Protein AF-A0A956Q3Q3-F1 (afdb_monomer)

Sequence (68 aa):
ATAKATVPDQTDRFETLDVAFYERVRAQYLNLAKESPARFIVVNAVQPPESVHQDIIRALALNPLPKT

pLDDT: mean 85.87, std 17.96, range [34.38, 98.44]

Radius of gyration: 16.83 Å; Cα contacts (8 Å, |Δi|>4): 16; chains: 1; bounding box: 35×38×36 Å

Mean predicted aligned error: 8.43 Å

Solvent-accessible surface area (backbone atoms only — not comparable to full-atom values): 4516 Å² total; per-residue (Å²): 140,81,82,77,82,81,73,77,96,61,81,49,82,69,76,75,55,57,69,71,58,56,51,51,53,53,51,50,55,54,47,52,32,69,78,37,56,94,80,41,84,90,76,69,76,89,49,58,70,69,58,40,50,51,53,52,54,52,50,42,70,77,53,64,76,83,82,129

Nearest PDB structures (foldseek):
  4edh-assembly1_B  TM=9.492E-01  e=1.568E-01  Pseudomonas aeruginosa PAO1

Foldseek 3Di:
DDDDPPDDPDCDPVNPDDPVVVVVVVVVVVVV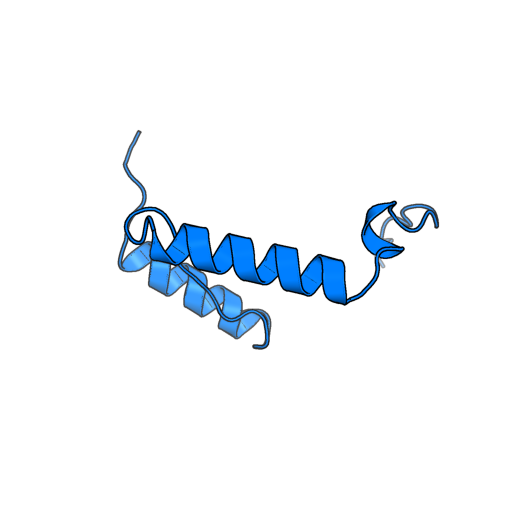CVVCVLVDDDFDPVDDPVVSVVVVVVVCVVNPDDDD

Secondary structure (DSSP, 8-state):
--------S---TTTTS-HHHHHHHHHHHHHHHHH-TTT-----TTS-HHHHHHHHHHHHHHSPPPP-

Structure (mmCIF, N/CA/C/O backbone):
data_AF-A0A956Q3Q3-F1
#
_entry.id   AF-A0A956Q3Q3-F1
#
loop_
_atom_site.group_PDB
_atom_site.id
_atom_site.type_symbol
_atom_site.label_atom_id
_atom_site.label_alt_id
_atom_site.label_comp_id
_atom_site.label_asym_id
_atom_site.label_entity_id
_atom_site.label_seq_id
_atom_site.pdbx_PDB_ins_code
_atom_site.Cartn_x
_atom_site.Cartn_y
_atom_site.Cartn_z
_atom_site.occupancy
_atom_site.B_iso_or_equiv
_atom_site.auth_seq_id
_atom_site.auth_comp_id
_atom_site.auth_asym_id
_atom_site.auth_atom_id
_atom_site.pdbx_PDB_model_num
ATOM 1 N N . ALA A 1 1 ? 17.567 24.067 -14.076 1.00 38.53 1 ALA A N 1
ATOM 2 C CA . ALA A 1 1 ? 17.947 22.687 -14.432 1.00 38.53 1 ALA A CA 1
ATOM 3 C C . ALA A 1 1 ? 18.669 22.077 -13.238 1.00 38.53 1 ALA A C 1
ATOM 5 O O . ALA A 1 1 ? 19.844 22.347 -13.041 1.00 38.53 1 ALA A O 1
ATOM 6 N N . THR A 1 2 ? 17.946 21.378 -12.367 1.00 34.38 2 THR A N 1
ATOM 7 C CA . THR A 1 2 ? 18.520 20.708 -11.193 1.00 34.38 2 THR A CA 1
ATOM 8 C C . THR A 1 2 ? 18.751 19.244 -11.543 1.00 34.38 2 THR A C 1
ATOM 10 O O . THR A 1 2 ? 17.838 18.539 -11.967 1.00 34.38 2 THR A O 1
ATOM 13 N N . ALA A 1 3 ? 20.013 18.830 -11.462 1.00 39.38 3 ALA A N 1
ATOM 14 C CA . ALA A 1 3 ? 20.484 17.510 -11.843 1.00 39.38 3 ALA A CA 1
ATOM 15 C C . ALA A 1 3 ? 19.816 16.423 -10.986 1.00 39.38 3 ALA A C 1
ATOM 17 O O . ALA A 1 3 ? 19.958 16.405 -9.763 1.00 39.38 3 ALA A O 1
ATOM 18 N N . LYS A 1 4 ? 19.093 15.512 -11.645 1.00 47.66 4 LYS A N 1
ATOM 19 C CA . LYS A 1 4 ? 18.677 14.227 -11.082 1.00 47.66 4 LYS A CA 1
ATOM 20 C C . LYS A 1 4 ? 19.964 13.463 -10.775 1.00 47.66 4 LYS A C 1
ATOM 22 O O . LYS A 1 4 ? 20.730 13.189 -11.694 1.00 47.66 4 LYS A O 1
ATOM 27 N N . ALA A 1 5 ? 20.231 13.201 -9.498 1.00 47.59 5 ALA A N 1
ATOM 28 C CA . ALA A 1 5 ? 21.375 12.403 -9.084 1.00 47.59 5 ALA A CA 1
ATOM 29 C C . ALA A 1 5 ? 21.319 11.050 -9.807 1.00 47.59 5 ALA A C 1
ATOM 31 O O . ALA A 1 5 ? 20.399 10.258 -9.600 1.00 47.59 5 ALA A O 1
ATOM 32 N N . THR A 1 6 ? 22.275 10.833 -10.706 1.00 50.00 6 THR A N 1
ATOM 33 C CA . THR A 1 6 ? 22.518 9.563 -11.381 1.00 50.00 6 THR A CA 1
ATOM 34 C C . THR A 1 6 ? 22.994 8.569 -10.327 1.00 50.00 6 THR A C 1
ATOM 36 O O . THR A 1 6 ? 24.168 8.562 -9.963 1.00 50.00 6 THR A O 1
ATOM 39 N N . VAL A 1 7 ? 22.073 7.774 -9.783 1.00 59.72 7 VAL A N 1
ATOM 40 C CA . VAL A 1 7 ? 22.429 6.574 -9.019 1.00 59.72 7 VAL A CA 1
ATOM 41 C C . VAL A 1 7 ? 23.003 5.576 -10.032 1.00 59.72 7 VAL A C 1
ATOM 43 O O . VAL A 1 7 ? 22.380 5.378 -11.077 1.00 59.72 7 VAL A O 1
ATOM 46 N N . PRO A 1 8 ? 24.208 5.029 -9.805 1.00 47.94 8 PRO A N 1
ATOM 47 C CA . PRO A 1 8 ? 24.868 4.166 -10.771 1.00 47.94 8 PRO A CA 1
ATOM 48 C C . PRO A 1 8 ? 24.057 2.892 -11.028 1.00 47.94 8 PRO A C 1
ATOM 50 O O . PRO A 1 8 ? 23.475 2.312 -10.115 1.00 47.94 8 PRO A O 1
ATOM 53 N N . ASP A 1 9 ? 24.076 2.503 -12.300 1.00 58.88 9 ASP A N 1
ATOM 54 C CA . ASP A 1 9 ? 23.511 1.323 -12.955 1.00 58.88 9 ASP A CA 1
ATOM 55 C C . ASP A 1 9 ? 24.005 0.004 -12.333 1.00 58.88 9 ASP A C 1
ATOM 57 O O . ASP A 1 9 ? 24.874 -0.692 -12.854 1.00 58.88 9 ASP A O 1
ATOM 61 N N . GLN A 1 10 ? 23.482 -0.321 -11.156 1.00 55.19 10 GLN A N 1
ATOM 62 C CA . GLN A 1 10 ? 23.460 -1.675 -10.631 1.00 55.19 10 GLN A CA 1
ATOM 63 C C . GLN A 1 10 ? 21.997 -1.992 -10.400 1.00 55.19 10 GLN A C 1
ATOM 65 O O . GLN A 1 10 ? 21.424 -1.511 -9.426 1.00 55.19 10 GLN A O 1
ATOM 70 N N . THR A 1 11 ? 21.392 -2.765 -11.301 1.00 59.78 11 THR A N 1
ATOM 71 C CA . THR A 1 11 ? 20.121 -3.436 -11.015 1.00 59.78 11 THR A CA 1
ATOM 72 C C . THR A 1 11 ? 20.204 -4.018 -9.610 1.00 59.78 11 THR A C 1
ATOM 74 O O . THR A 1 11 ? 21.068 -4.865 -9.349 1.00 59.78 11 THR A O 1
ATOM 77 N N . ASP A 1 12 ? 19.369 -3.522 -8.698 1.00 74.12 12 ASP A N 1
ATOM 78 C CA . ASP A 1 12 ? 19.333 -4.015 -7.324 1.00 74.12 12 ASP A CA 1
ATOM 79 C C . ASP A 1 12 ? 19.073 -5.531 -7.392 1.00 74.12 12 ASP A C 1
ATOM 81 O O . ASP A 1 12 ? 18.368 -6.015 -8.282 1.00 74.12 12 ASP A O 1
ATOM 85 N N . ARG A 1 13 ? 19.636 -6.322 -6.468 1.00 80.62 13 ARG A N 1
ATOM 86 C CA . ARG A 1 13 ? 19.444 -7.783 -6.422 1.00 80.62 13 ARG A CA 1
ATOM 87 C C . ARG A 1 13 ? 17.963 -8.150 -6.534 1.00 80.62 13 ARG A C 1
ATOM 89 O O . ARG A 1 13 ? 17.635 -9.196 -7.085 1.00 80.62 13 ARG A O 1
ATOM 96 N N . PHE A 1 14 ? 17.081 -7.293 -6.024 1.00 82.31 14 PHE A N 1
ATOM 97 C CA . PHE A 1 14 ? 15.640 -7.456 -6.148 1.00 82.31 14 PHE A CA 1
ATOM 98 C C . PHE A 1 14 ? 15.123 -7.266 -7.577 1.00 82.31 14 PHE A C 1
ATOM 100 O O . PHE A 1 14 ? 14.359 -8.106 -8.035 1.00 82.31 14 PHE A O 1
ATOM 107 N N . GLU A 1 15 ? 15.585 -6.258 -8.316 1.00 83.00 15 GLU A N 1
ATOM 108 C CA . GLU A 1 15 ? 15.133 -5.927 -9.680 1.00 83.00 15 GLU A CA 1
ATOM 109 C C . GLU A 1 15 ? 15.397 -7.044 -10.705 1.00 83.00 15 GLU A C 1
ATOM 111 O O . GLU A 1 15 ? 14.734 -7.101 -11.736 1.00 83.00 15 GLU A O 1
ATOM 116 N N . THR A 1 16 ? 16.308 -7.973 -10.397 1.00 87.38 16 THR A N 1
ATOM 117 C CA . THR A 1 16 ? 16.606 -9.161 -11.223 1.00 87.38 16 THR A CA 1
ATOM 118 C C . THR A 1 16 ? 15.727 -10.386 -10.925 1.00 87.38 16 THR A C 1
ATOM 120 O O . THR A 1 16 ? 15.855 -11.415 -11.590 1.00 87.38 16 THR A O 1
ATOM 123 N N . LEU A 1 17 ? 14.850 -10.313 -9.917 1.00 90.25 17 LEU A N 1
ATOM 124 C CA . LEU A 1 17 ? 13.979 -11.422 -9.520 1.00 90.25 17 LEU A CA 1
ATOM 125 C C . LEU A 1 17 ? 12.776 -11.575 -10.458 1.00 90.25 17 LEU A C 1
ATOM 127 O O . LEU A 1 17 ? 12.275 -10.611 -11.029 1.00 90.25 17 LEU A O 1
ATOM 131 N N . ASP A 1 18 ? 12.281 -12.807 -10.574 1.00 93.12 18 ASP A N 1
ATOM 132 C CA . ASP A 1 18 ? 11.129 -13.138 -11.416 1.00 93.12 18 ASP A CA 1
ATOM 133 C C . ASP A 1 18 ? 9.804 -12.561 -10.874 1.00 93.12 18 ASP A C 1
ATOM 135 O O . ASP A 1 18 ? 9.624 -12.378 -9.669 1.00 93.12 18 ASP A O 1
ATOM 139 N N . VAL A 1 19 ? 8.828 -12.350 -11.760 1.00 94.25 19 VAL A N 1
ATOM 140 C CA . VAL A 1 19 ? 7.481 -11.846 -11.441 1.00 94.25 19 VAL A CA 1
ATOM 141 C C . VAL A 1 19 ? 6.821 -12.666 -10.331 1.00 94.25 19 VAL A C 1
ATOM 143 O O . VAL A 1 19 ? 6.244 -12.094 -9.403 1.00 94.25 19 VAL A O 1
ATOM 146 N N . ALA A 1 20 ? 6.990 -13.992 -10.343 1.00 96.19 20 ALA A N 1
ATOM 147 C CA . ALA A 1 20 ? 6.440 -14.873 -9.315 1.00 96.19 20 ALA A CA 1
ATOM 148 C C . ALA A 1 20 ? 6.955 -14.543 -7.899 1.00 96.19 20 ALA A C 1
ATOM 150 O O . ALA A 1 20 ? 6.260 -14.783 -6.909 1.00 96.19 20 ALA A O 1
ATOM 151 N N . PHE A 1 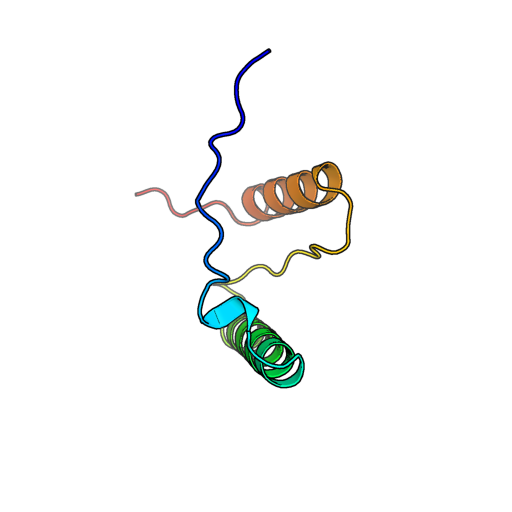21 ? 8.172 -13.999 -7.763 1.00 95.25 21 PHE A N 1
ATOM 152 C CA . PHE A 1 21 ? 8.673 -13.507 -6.478 1.00 95.25 21 PHE A CA 1
ATOM 153 C C . PHE A 1 21 ? 7.835 -12.326 -5.982 1.00 95.25 21 PHE A C 1
ATOM 155 O O . PHE A 1 21 ? 7.353 -12.354 -4.848 1.00 95.25 21 PHE A O 1
ATOM 162 N N . TYR A 1 22 ? 7.599 -11.329 -6.836 1.00 95.12 22 TYR A N 1
ATOM 163 C CA . TYR A 1 22 ? 6.816 -10.145 -6.483 1.00 95.12 22 TYR A CA 1
ATOM 164 C C . TYR A 1 22 ? 5.348 -10.463 -6.207 1.00 95.12 22 TYR A C 1
ATOM 166 O O . TYR A 1 22 ? 4.754 -9.871 -5.305 1.00 95.12 22 TYR A O 1
ATOM 174 N N . GLU A 1 23 ? 4.769 -11.434 -6.912 1.00 97.25 23 GLU A N 1
ATOM 175 C CA . GLU A 1 23 ? 3.417 -11.920 -6.629 1.00 97.25 23 GLU A CA 1
ATOM 176 C C . GLU A 1 23 ? 3.314 -12.527 -5.225 1.00 97.25 23 GLU A C 1
ATOM 178 O O . GLU A 1 23 ? 2.385 -12.205 -4.479 1.00 97.25 23 GLU A O 1
ATOM 183 N N . ARG A 1 24 ? 4.302 -13.340 -4.816 1.00 97.6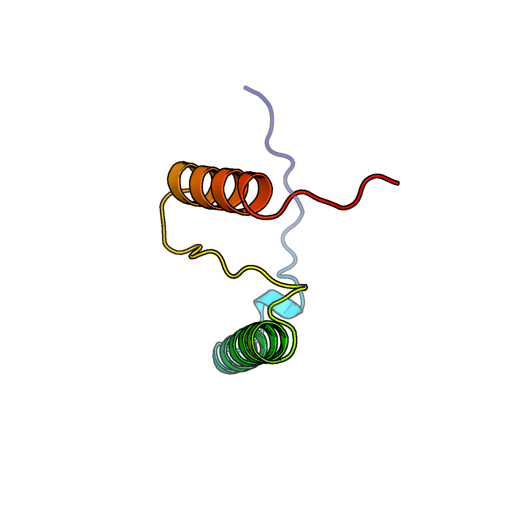2 24 ARG A N 1
ATOM 184 C CA . ARG A 1 24 ? 4.367 -13.882 -3.449 1.00 97.62 24 ARG A CA 1
ATOM 185 C C . ARG A 1 24 ? 4.526 -12.774 -2.412 1.00 97.62 24 ARG A C 1
ATOM 187 O O . ARG A 1 24 ? 3.831 -12.796 -1.399 1.00 97.62 24 ARG A O 1
ATOM 194 N N . VAL A 1 25 ? 5.394 -11.794 -2.665 1.00 96.56 25 VAL A N 1
ATOM 195 C CA . VAL A 1 25 ? 5.584 -10.637 -1.774 1.00 96.56 25 VAL A CA 1
ATOM 196 C C . VAL A 1 25 ? 4.281 -9.846 -1.620 1.00 96.56 25 VAL A C 1
ATOM 198 O O . VAL A 1 25 ? 3.849 -9.582 -0.497 1.00 96.56 25 VAL A O 1
ATOM 201 N N . ARG A 1 26 ? 3.599 -9.534 -2.730 1.00 97.50 26 ARG A N 1
ATOM 202 C CA . ARG A 1 26 ? 2.290 -8.863 -2.728 1.00 97.50 26 ARG A CA 1
ATOM 203 C C . ARG A 1 26 ? 1.264 -9.647 -1.910 1.00 97.50 26 ARG A C 1
ATOM 205 O O . ARG A 1 26 ? 0.568 -9.055 -1.087 1.00 97.50 26 ARG A O 1
ATOM 212 N N . ALA A 1 27 ? 1.166 -10.958 -2.126 1.00 98.25 27 ALA A N 1
ATOM 213 C CA . ALA A 1 27 ? 0.231 -11.810 -1.397 1.00 98.25 27 ALA A CA 1
ATOM 214 C C . ALA A 1 27 ? 0.494 -11.780 0.116 1.00 98.25 27 ALA A C 1
ATOM 216 O O . ALA A 1 27 ? -0.451 -11.655 0.893 1.00 98.25 27 ALA A O 1
ATOM 217 N N . GLN A 1 28 ? 1.761 -11.811 0.539 1.00 98.31 28 GLN A N 1
ATOM 218 C CA . GLN A 1 28 ? 2.114 -11.748 1.958 1.00 98.31 28 GLN A CA 1
ATOM 219 C C . GLN A 1 28 ? 1.758 -10.403 2.601 1.00 98.31 28 GLN A C 1
ATOM 221 O O . GLN A 1 28 ? 1.154 -10.394 3.670 1.00 98.31 28 GLN A O 1
ATOM 226 N N . TYR A 1 29 ? 2.019 -9.268 1.942 1.00 98.19 29 TYR A N 1
ATOM 227 C CA . TYR A 1 29 ? 1.573 -7.964 2.456 1.00 98.19 29 TYR A CA 1
ATOM 228 C C . TYR A 1 29 ? 0.050 -7.886 2.622 1.00 98.19 29 TYR A C 1
ATOM 230 O O . TYR A 1 29 ? -0.440 -7.368 3.625 1.00 98.19 29 TYR A O 1
ATOM 238 N N . LEU A 1 30 ? -0.708 -8.431 1.666 1.00 98.06 30 LEU A N 1
ATOM 239 C CA . LEU A 1 30 ? -2.168 -8.473 1.757 1.00 98.06 30 LEU A CA 1
ATOM 240 C C . LEU A 1 30 ? -2.654 -9.402 2.876 1.00 98.06 30 LEU A C 1
ATOM 242 O O . LEU A 1 30 ? -3.647 -9.083 3.527 1.00 98.06 30 LEU A O 1
ATOM 246 N N . ASN A 1 31 ? -1.973 -10.522 3.121 1.00 98.38 31 ASN A N 1
ATOM 247 C CA . ASN A 1 31 ? -2.296 -11.417 4.232 1.00 98.38 31 ASN A CA 1
ATOM 248 C C . ASN A 1 31 ? -2.064 -10.731 5.582 1.00 98.38 31 ASN A C 1
ATOM 2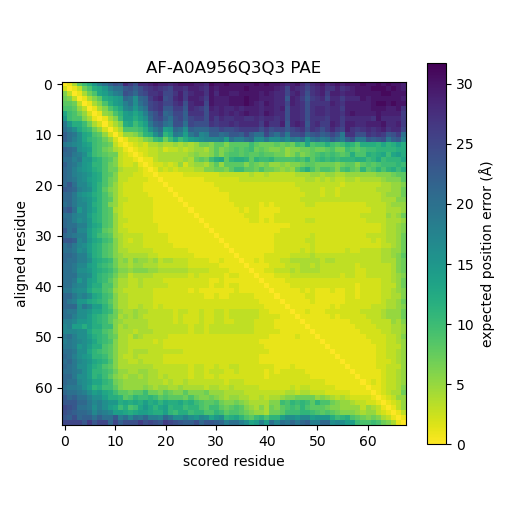50 O O . ASN A 1 31 ? -2.977 -10.707 6.400 1.00 98.38 31 ASN A O 1
ATOM 254 N N . LEU 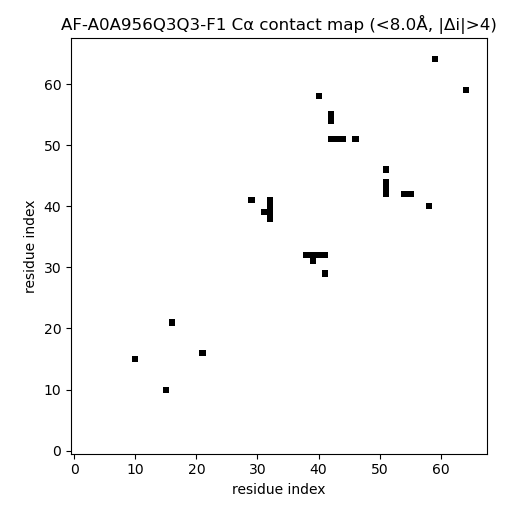A 1 32 ? -0.917 -10.069 5.770 1.00 98.00 32 LEU A N 1
ATOM 255 C CA . LE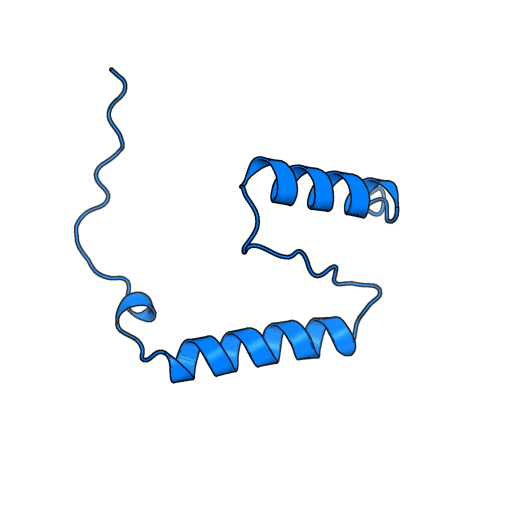U A 1 32 ? -0.636 -9.292 6.984 1.00 98.00 32 LEU A CA 1
ATOM 256 C C . LEU A 1 32 ? -1.700 -8.214 7.234 1.00 98.00 32 LEU A C 1
ATOM 258 O O . LEU A 1 32 ? -2.160 -8.035 8.363 1.00 98.00 32 LEU A O 1
ATOM 262 N N . ALA A 1 33 ? -2.137 -7.525 6.174 1.00 97.50 33 ALA A N 1
ATOM 263 C CA . ALA A 1 33 ? -3.189 -6.522 6.282 1.00 97.50 33 ALA A CA 1
ATOM 264 C C . ALA A 1 33 ? -4.544 -7.121 6.697 1.00 97.50 33 ALA A C 1
ATOM 266 O O . ALA A 1 33 ? -5.266 -6.511 7.484 1.00 97.50 33 ALA A O 1
ATOM 267 N N . LYS A 1 34 ? -4.876 -8.326 6.214 1.00 97.31 34 LYS A N 1
ATOM 268 C CA . LYS A 1 34 ? -6.090 -9.059 6.612 1.00 97.31 34 LYS A CA 1
ATOM 269 C C . LYS A 1 34 ? -6.022 -9.576 8.048 1.00 97.31 34 LYS A C 1
ATOM 271 O O . LYS A 1 34 ? -7.032 -9.548 8.740 1.00 97.31 34 LYS A O 1
ATOM 276 N N . GLU A 1 35 ? -4.860 -10.051 8.487 1.00 98.19 35 GLU A N 1
ATOM 277 C CA . GLU A 1 35 ? -4.651 -10.599 9.835 1.00 98.19 35 GLU A CA 1
ATOM 278 C C . GLU A 1 35 ? -4.611 -9.512 10.915 1.00 98.19 35 GLU A C 1
ATOM 280 O O . GLU A 1 35 ? -4.921 -9.767 12.075 1.00 98.19 35 GLU A O 1
ATOM 285 N N . SER A 1 36 ? -4.221 -8.287 10.557 1.00 95.88 36 SER A N 1
ATOM 286 C CA . SER A 1 36 ? -4.097 -7.162 11.489 1.00 95.88 36 SER A CA 1
ATOM 287 C C . SER A 1 36 ? -4.714 -5.873 10.925 1.00 95.88 36 SER A C 1
ATOM 289 O O . SER A 1 36 ? -4.007 -4.874 10.770 1.00 95.88 36 SER A O 1
ATOM 291 N N . PRO A 1 37 ? -6.036 -5.830 10.667 1.00 93.19 37 PRO A N 1
ATOM 292 C CA . PRO A 1 37 ? -6.686 -4.691 10.009 1.00 93.19 37 PRO A CA 1
ATOM 293 C C . PRO A 1 37 ? -6.617 -3.394 10.828 1.00 93.19 37 PRO A C 1
ATOM 295 O O . PRO A 1 37 ? -6.688 -2.307 10.271 1.00 93.19 37 PRO A O 1
ATOM 298 N N . ALA A 1 38 ? -6.414 -3.486 12.146 1.00 91.56 38 ALA A N 1
ATOM 299 C CA . ALA A 1 38 ? -6.197 -2.321 13.007 1.00 91.56 38 ALA A CA 1
ATOM 300 C C . ALA A 1 38 ? -4.823 -1.650 12.803 1.00 91.56 38 ALA A C 1
ATOM 302 O O . ALA A 1 38 ? -4.614 -0.524 13.248 1.00 91.56 38 ALA A O 1
ATOM 303 N N . ARG A 1 39 ? -3.865 -2.349 12.178 1.00 91.31 39 ARG A N 1
ATOM 304 C CA . ARG A 1 39 ? -2.475 -1.893 12.006 1.00 91.31 39 ARG A CA 1
ATOM 305 C C . ARG A 1 39 ? -2.136 -1.506 10.572 1.00 91.31 39 ARG A C 1
ATOM 307 O O . ARG A 1 39 ? -1.150 -0.806 10.363 1.00 91.31 39 ARG A O 1
ATOM 314 N N . PHE A 1 40 ? -2.910 -1.979 9.600 1.00 95.12 40 PHE A N 1
ATOM 315 C CA . PHE A 1 40 ? -2.608 -1.823 8.184 1.00 95.12 40 PHE A CA 1
ATOM 316 C C . PHE A 1 40 ? -3.782 -1.202 7.439 1.00 95.12 40 PHE A C 1
ATOM 318 O O . PHE A 1 40 ? -4.929 -1.600 7.617 1.00 95.12 40 PHE A O 1
ATOM 325 N N . ILE A 1 41 ? -3.468 -0.276 6.536 1.00 95.19 41 ILE A N 1
ATOM 326 C CA . ILE A 1 41 ? -4.412 0.276 5.567 1.00 95.19 41 ILE A CA 1
ATOM 327 C C . ILE A 1 41 ? -3.844 -0.006 4.178 1.00 95.19 41 ILE A C 1
ATOM 329 O O . ILE A 1 41 ? -2.684 0.300 3.904 1.00 95.19 41 ILE A O 1
ATOM 333 N N . VAL A 1 42 ? -4.647 -0.619 3.306 1.00 96.69 42 VAL A N 1
ATOM 334 C CA . VAL A 1 42 ? -4.243 -0.955 1.934 1.00 96.69 42 VAL A CA 1
ATOM 335 C C . VAL A 1 42 ? -4.685 0.163 0.996 1.00 96.69 42 VAL A C 1
ATOM 337 O O . VAL A 1 42 ? -5.873 0.460 0.908 1.00 96.69 42 VAL A O 1
ATOM 340 N N . VAL A 1 43 ? -3.735 0.751 0.270 1.00 97.00 43 VAL A N 1
ATOM 341 C CA . VAL A 1 43 ? -3.988 1.807 -0.722 1.00 97.00 43 VAL A CA 1
ATOM 342 C C . VAL A 1 43 ? -3.720 1.271 -2.127 1.00 97.00 43 VAL A C 1
ATOM 344 O O . VAL A 1 43 ? -2.740 0.561 -2.360 1.00 97.00 43 VAL A O 1
ATOM 347 N N . ASN A 1 44 ? -4.593 1.601 -3.081 1.00 97.56 44 ASN A N 1
ATOM 348 C CA . ASN A 1 44 ? -4.437 1.178 -4.470 1.00 97.56 44 ASN A CA 1
ATOM 349 C C . ASN A 1 44 ? -3.432 2.072 -5.215 1.00 97.56 44 ASN A C 1
ATOM 351 O O . ASN A 1 44 ? -3.784 3.158 -5.673 1.00 97.56 44 ASN A O 1
ATOM 355 N N . ALA A 1 45 ? -2.213 1.558 -5.393 1.00 97.38 45 ALA A N 1
ATOM 356 C CA . ALA A 1 45 ? -1.109 2.237 -6.071 1.00 97.38 45 ALA A CA 1
ATOM 357 C C . ALA A 1 45 ? -1.174 2.228 -7.616 1.00 97.38 45 ALA A C 1
ATOM 359 O O . ALA A 1 45 ? -0.283 2.775 -8.253 1.00 97.38 45 ALA A O 1
ATOM 360 N N . VAL A 1 46 ? -2.195 1.617 -8.236 1.00 97.75 46 VAL A N 1
ATOM 361 C CA . VAL A 1 46 ? -2.392 1.658 -9.707 1.00 97.75 46 VAL A CA 1
ATOM 362 C C . VAL A 1 46 ? -2.966 3.011 -10.164 1.00 97.75 46 VAL A C 1
ATOM 364 O O . VAL A 1 46 ? -2.979 3.328 -11.350 1.00 97.75 46 VAL A O 1
ATOM 367 N N . GLN A 1 47 ? -3.456 3.816 -9.222 1.00 97.56 47 GLN A N 1
ATOM 368 C CA . GLN A 1 47 ? -4.007 5.143 -9.481 1.00 97.56 47 GLN A CA 1
ATOM 369 C C . GLN A 1 47 ? -2.909 6.189 -9.754 1.00 97.56 47 GLN A C 1
ATOM 371 O O . GLN A 1 47 ? -1.749 5.970 -9.396 1.00 97.56 47 GLN A O 1
ATOM 376 N N . PRO A 1 48 ? -3.264 7.362 -10.317 1.00 98.44 48 PRO A N 1
ATOM 377 C CA . PRO A 1 48 ? -2.357 8.503 -10.387 1.00 98.44 48 PRO A CA 1
ATOM 378 C C . PRO A 1 48 ? -1.804 8.898 -9.004 1.00 98.44 48 PRO A C 1
ATOM 380 O O . PRO A 1 48 ? -2.522 8.761 -8.005 1.00 98.44 48 PRO A O 1
ATOM 383 N N . PRO A 1 49 ? -0.567 9.427 -8.920 1.00 98.19 49 PRO A N 1
ATOM 384 C CA . PRO A 1 49 ? 0.074 9.784 -7.652 1.00 98.19 49 PRO A CA 1
ATOM 385 C C . PRO A 1 49 ? -0.768 10.705 -6.764 1.00 98.19 49 PRO A C 1
ATOM 387 O O . PRO A 1 49 ? -0.816 10.525 -5.548 1.00 98.19 49 PRO A O 1
ATOM 390 N N . GLU A 1 50 ? -1.476 11.662 -7.361 1.00 98.12 50 GLU A N 1
ATOM 391 C CA . GLU A 1 50 ? -2.345 12.595 -6.651 1.00 98.12 50 GLU A CA 1
ATOM 392 C C . GLU A 1 50 ? -3.515 11.862 -5.985 1.00 98.12 50 GLU A C 1
ATOM 394 O O . GLU A 1 50 ? -3.827 12.127 -4.826 1.00 98.12 50 GLU A O 1
ATOM 399 N N . SER A 1 51 ? -4.130 10.898 -6.675 1.00 98.31 51 SER A N 1
ATOM 400 C CA . SER A 1 51 ? -5.212 10.073 -6.124 1.00 98.31 51 SER A CA 1
ATOM 401 C C . SER A 1 51 ? -4.716 9.180 -4.988 1.00 98.31 51 SER A C 1
ATOM 403 O O . SER A 1 51 ? -5.350 9.125 -3.936 1.00 98.31 51 SER A O 1
ATOM 405 N N . VAL A 1 52 ? -3.541 8.557 -5.150 1.00 98.38 52 VAL A N 1
ATOM 406 C CA . VAL A 1 52 ? -2.890 7.777 -4.082 1.00 98.38 52 VAL A CA 1
ATOM 407 C C . VAL A 1 52 ? -2.639 8.651 -2.853 1.00 98.38 52 VAL A C 1
ATOM 409 O O . VAL A 1 52 ? -2.929 8.242 -1.730 1.00 98.38 52 VAL A O 1
ATOM 412 N N . HIS A 1 53 ? -2.141 9.874 -3.052 1.00 98.25 53 HIS A N 1
ATOM 413 C CA . HIS A 1 53 ? -1.913 10.819 -1.965 1.00 98.25 53 HIS A CA 1
ATOM 414 C C . HIS A 1 53 ? -3.215 11.169 -1.230 1.00 98.25 53 HIS A C 1
ATOM 416 O O . HIS A 1 53 ? -3.248 11.145 -0.000 1.00 98.25 53 HIS A O 1
ATOM 422 N N . GLN A 1 54 ? -4.304 11.430 -1.960 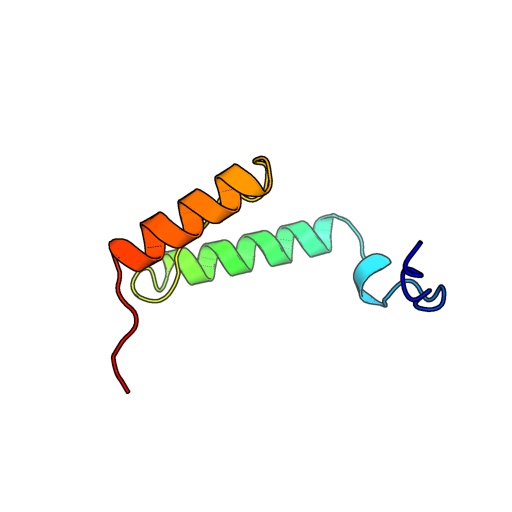1.00 98.19 54 GLN A N 1
ATOM 423 C CA . GLN A 1 54 ? -5.609 11.705 -1.351 1.00 98.19 54 GLN A CA 1
ATOM 424 C C . GLN A 1 54 ? -6.148 10.516 -0.546 1.00 98.19 54 GLN A C 1
ATOM 426 O O . GLN A 1 54 ? -6.682 10.715 0.547 1.00 98.19 54 GLN A O 1
ATOM 431 N N . ASP A 1 55 ? -5.974 9.286 -1.034 1.00 97.81 55 ASP A N 1
ATOM 432 C CA . ASP A 1 55 ? -6.372 8.081 -0.301 1.00 97.81 55 ASP A CA 1
ATOM 433 C C . ASP A 1 55 ? -5.592 7.933 1.014 1.00 97.81 55 ASP A C 1
ATOM 435 O O . ASP A 1 55 ? -6.183 7.611 2.047 1.00 97.81 55 ASP A O 1
ATOM 439 N N . ILE A 1 56 ? -4.290 8.245 1.011 1.00 96.50 56 ILE A N 1
ATOM 440 C CA . ILE A 1 56 ? -3.453 8.250 2.221 1.00 96.50 56 ILE A CA 1
ATOM 441 C C . ILE A 1 56 ? -3.948 9.301 3.224 1.00 96.50 56 ILE A C 1
ATOM 443 O O . ILE A 1 56 ? -4.133 8.988 4.401 1.00 96.50 56 ILE A O 1
ATOM 447 N N . ILE A 1 57 ? -4.198 10.539 2.782 1.00 97.00 57 ILE A N 1
ATOM 448 C CA . ILE A 1 57 ? -4.691 11.609 3.664 1.00 97.00 57 ILE A CA 1
ATOM 449 C C . ILE A 1 57 ? -6.055 11.242 4.260 1.00 97.00 57 ILE A C 1
ATOM 451 O O . ILE A 1 57 ? -6.261 11.387 5.467 1.00 97.00 57 ILE A O 1
ATOM 455 N N . ARG A 1 58 ? -6.973 10.707 3.445 1.00 96.44 58 ARG A N 1
ATOM 456 C CA . ARG A 1 58 ? -8.288 10.241 3.908 1.00 96.44 58 ARG A CA 1
ATOM 457 C C . ARG A 1 58 ? -8.155 9.136 4.955 1.00 96.44 58 ARG A C 1
ATOM 459 O O . ARG A 1 58 ? -8.837 9.185 5.976 1.00 96.44 58 ARG A O 1
ATOM 466 N N . ALA A 1 59 ? -7.277 8.164 4.721 1.00 94.38 59 ALA A N 1
ATOM 467 C CA . ALA A 1 59 ? -7.019 7.073 5.652 1.00 94.38 59 ALA A CA 1
ATOM 468 C C . ALA A 1 59 ? -6.519 7.574 7.018 1.00 94.38 59 ALA A C 1
ATOM 470 O O . ALA A 1 59 ? -7.028 7.145 8.052 1.00 94.38 59 ALA A O 1
ATOM 471 N N . LEU A 1 60 ? -5.576 8.521 7.029 1.00 93.31 60 LEU A N 1
ATOM 472 C CA . LEU A 1 60 ? -5.035 9.103 8.263 1.00 93.31 60 LEU A CA 1
ATOM 473 C C . LEU A 1 60 ? -6.049 9.976 9.010 1.00 93.31 60 LEU A C 1
ATOM 475 O O . LEU A 1 60 ? -6.033 10.016 10.237 1.00 93.31 60 LEU A O 1
ATOM 479 N N . ALA A 1 61 ? -6.942 10.661 8.292 1.00 93.38 61 ALA A N 1
ATOM 480 C CA . ALA A 1 61 ? -8.012 11.439 8.912 1.00 93.38 61 ALA A CA 1
ATOM 481 C C . ALA A 1 61 ? -9.044 10.542 9.621 1.00 93.38 61 ALA A C 1
ATOM 483 O O . ALA A 1 61 ? -9.542 10.905 10.685 1.00 93.38 61 ALA A O 1
ATOM 484 N N . LEU A 1 62 ? -9.352 9.373 9.046 1.00 90.56 62 LEU A N 1
ATOM 485 C CA . LEU A 1 62 ? -10.275 8.393 9.632 1.00 90.56 62 LEU A CA 1
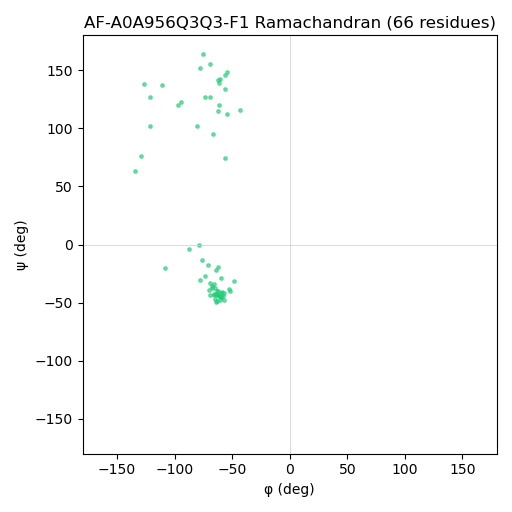ATOM 486 C C . LEU A 1 62 ? -9.637 7.573 10.759 1.00 90.56 62 LEU A C 1
ATOM 488 O O . LEU A 1 62 ? -10.338 7.152 11.675 1.00 90.56 62 LEU A O 1
ATOM 492 N N . ASN A 1 63 ? -8.324 7.346 10.690 1.00 87.81 63 ASN A N 1
ATOM 493 C CA . ASN A 1 63 ? -7.581 6.555 11.660 1.00 87.81 63 ASN A CA 1
ATOM 494 C C . ASN A 1 63 ? -6.346 7.334 12.149 1.00 87.81 63 ASN A C 1
ATOM 496 O O . ASN A 1 63 ? -5.228 7.072 11.691 1.00 87.81 63 ASN A O 1
ATOM 500 N N . PRO A 1 64 ? -6.540 8.328 13.036 1.00 81.69 64 PRO A N 1
ATOM 501 C CA . PRO A 1 64 ? -5.468 9.210 13.470 1.00 81.69 64 PRO A CA 1
ATOM 502 C C . PRO A 1 64 ? -4.364 8.419 14.168 1.00 81.69 64 PRO A C 1
ATOM 504 O O . PRO A 1 64 ? -4.625 7.511 14.961 1.00 81.69 64 PRO A O 1
ATOM 507 N N . LEU A 1 65 ? -3.115 8.785 13.879 1.00 77.94 65 LEU A N 1
ATOM 508 C CA . LEU A 1 65 ? -1.962 8.165 14.519 1.00 77.94 65 LEU A CA 1
ATOM 509 C C . LEU A 1 65 ? -2.020 8.387 16.039 1.00 77.94 65 LEU A C 1
ATOM 511 O O . LEU A 1 65 ? -2.427 9.469 16.485 1.00 77.94 65 LEU A O 1
ATOM 515 N N . PRO A 1 66 ? -1.607 7.390 16.842 1.00 79.19 66 PRO A N 1
ATOM 516 C CA . PRO A 1 66 ? -1.508 7.565 18.282 1.00 79.19 66 PRO A CA 1
ATOM 517 C C . PRO A 1 66 ? -0.588 8.751 18.588 1.00 79.19 66 PRO A C 1
ATOM 519 O O . PRO A 1 66 ? 0.479 8.894 17.990 1.00 79.19 66 PRO A O 1
ATOM 522 N N . LYS A 1 67 ? -1.023 9.620 19.504 1.00 73.75 67 LYS A N 1
ATOM 523 C CA . LYS A 1 67 ? -0.178 10.699 20.023 1.00 73.75 67 LYS A CA 1
ATOM 524 C C . LYS A 1 67 ? 0.854 10.076 20.965 1.00 73.75 67 LYS A C 1
ATOM 526 O O . LYS A 1 67 ? 0.463 9.312 21.846 1.00 73.75 67 LYS A O 1
ATOM 531 N 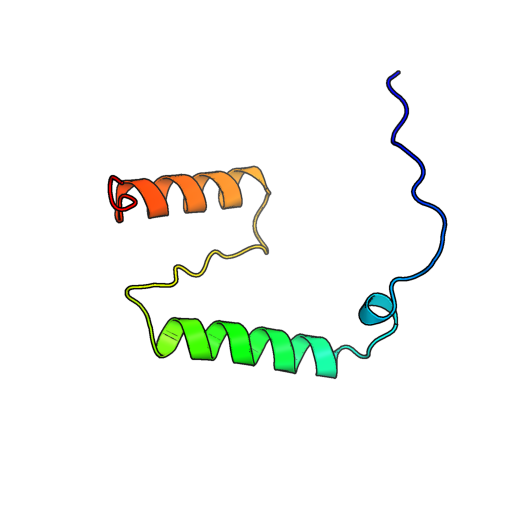N . THR A 1 68 ? 2.129 10.369 20.723 1.00 63.38 68 THR A N 1
ATOM 532 C CA . THR A 1 68 ? 3.263 9.956 21.564 1.00 63.38 68 THR A CA 1
ATOM 533 C C . THR A 1 68 ? 3.212 10.613 22.936 1.00 63.38 68 THR A C 1
ATOM 535 O O . THR A 1 68 ? 2.793 11.793 22.999 1.00 63.38 68 THR A O 1
#